Protein AF-A0A379V2N1-F1 (afdb_monomer)

Nearest PDB structures (foldseek):
  4hnk-assembly2_K  TM=7.230E-01  e=2.939E+00  Plasmodium falciparum 3D7
  7uvn-assembly1_C-2  TM=6.842E-01  e=3.831E+00  Homo sapiens

pLDDT: mean 90.28, std 5.09, range [57.56, 94.81]

Sequence (55 aa):
MFAEKVARYTGLSVDAVMETEAAVYDGQAIITTGLADGMVNAADAIGVMAEAIKQ

Organism: Salmonella enterica I (NCBI:txid59201)

Mean predicted aligned error: 4.31 Å

Foldseek 3Di:
DVLVVLCVVQVHDSVLSVVCVPDDDDAVRCVVSSSDVHDDDPVCVVVVVVVVVVD

Structure (mmCIF, N/CA/C/O backbone):
data_AF-A0A379V2N1-F1
#
_entry.id   AF-A0A379V2N1-F1
#
loop_
_atom_site.group_PDB
_atom_site.id
_atom_site.type_symbol
_atom_site.label_atom_id
_atom_site.label_alt_id
_atom_site.label_comp_id
_atom_site.label_asym_id
_atom_site.label_entity_id
_atom_site.label_seq_id
_atom_site.pdbx_PDB_ins_code
_atom_site.Cartn_x
_atom_site.Cartn_y
_atom_site.Cartn_z
_atom_site.occupancy
_atom_site.B_iso_or_equiv
_atom_site.auth_seq_id
_atom_site.auth_comp_id
_atom_site.auth_asym_id
_atom_site.auth_atom_id
_atom_site.pdbx_PDB_model_num
ATOM 1 N N . MET A 1 1 ? 4.003 4.923 17.950 1.00 86.31 1 MET A N 1
ATOM 2 C CA . MET A 1 1 ? 3.811 3.452 18.000 1.00 86.31 1 MET A CA 1
ATOM 3 C C . MET A 1 1 ? 3.873 2.864 16.583 1.00 86.31 1 MET A C 1
ATOM 5 O O . MET A 1 1 ? 3.914 3.641 15.636 1.00 86.31 1 MET A O 1
ATOM 9 N N . PHE A 1 2 ? 3.958 1.535 16.409 1.00 91.31 2 PHE A N 1
ATOM 10 C CA . PHE A 1 2 ? 4.046 0.886 15.082 1.00 91.31 2 PHE A CA 1
ATOM 11 C C . PHE A 1 2 ? 2.811 1.175 14.206 1.00 91.31 2 PHE A C 1
ATOM 13 O O . PHE A 1 2 ? 2.960 1.753 13.132 1.00 91.31 2 PHE A O 1
ATOM 20 N N . ALA A 1 3 ? 1.604 0.880 14.706 1.00 92.12 3 ALA A N 1
ATOM 21 C CA . ALA A 1 3 ? 0.356 1.019 13.946 1.00 92.12 3 ALA A CA 1
ATOM 22 C C . ALA A 1 3 ? 0.088 2.457 13.466 1.00 92.12 3 ALA A C 1
ATOM 24 O O . ALA A 1 3 ? -0.302 2.671 12.326 1.00 92.12 3 ALA A O 1
ATOM 25 N N . GLU A 1 4 ? 0.406 3.461 14.289 1.00 93.75 4 GLU A N 1
ATOM 26 C CA . GLU A 1 4 ? 0.291 4.880 13.918 1.00 93.75 4 GLU A CA 1
ATOM 27 C C . GLU A 1 4 ? 1.170 5.263 12.719 1.00 93.75 4 GLU A C 1
ATOM 29 O O . GLU A 1 4 ? 0.779 6.093 11.898 1.00 93.75 4 GLU A O 1
ATOM 34 N N . LYS A 1 5 ? 2.380 4.695 12.619 1.00 94.62 5 LYS A N 1
ATOM 35 C CA . LYS A 1 5 ? 3.283 4.979 11.496 1.00 94.62 5 LYS A CA 1
ATOM 36 C C . LYS A 1 5 ? 2.785 4.310 10.223 1.00 94.62 5 LYS A C 1
ATOM 38 O O . LYS A 1 5 ? 2.788 4.954 9.182 1.00 94.62 5 LYS A O 1
ATOM 43 N N . VAL A 1 6 ? 2.350 3.055 10.318 1.00 92.38 6 VAL A N 1
ATOM 44 C CA . VAL A 1 6 ? 1.790 2.326 9.173 1.00 92.38 6 VAL A CA 1
ATOM 45 C C . VAL A 1 6 ? 0.558 3.059 8.647 1.00 92.38 6 VAL A C 1
ATOM 47 O O . VAL A 1 6 ? 0.537 3.412 7.473 1.00 92.38 6 VAL A O 1
ATOM 50 N N . ALA A 1 7 ? -0.395 3.398 9.519 1.00 93.69 7 ALA A N 1
ATOM 51 C CA . ALA A 1 7 ? -1.596 4.157 9.166 1.00 93.69 7 ALA A CA 1
ATOM 52 C C . ALA A 1 7 ? -1.257 5.468 8.432 1.00 93.69 7 ALA A C 1
ATOM 54 O O . ALA A 1 7 ? -1.789 5.754 7.362 1.00 93.69 7 ALA A O 1
ATOM 55 N N . ARG A 1 8 ? -0.283 6.232 8.948 1.00 94.81 8 ARG A N 1
ATOM 56 C CA . ARG A 1 8 ? 0.156 7.493 8.328 1.00 94.81 8 ARG A CA 1
ATOM 57 C C . ARG A 1 8 ? 0.658 7.324 6.892 1.00 94.81 8 ARG A C 1
ATOM 59 O O . ARG A 1 8 ? 0.373 8.185 6.069 1.00 94.81 8 ARG A O 1
ATOM 66 N N . TYR A 1 9 ? 1.448 6.288 6.618 1.00 92.69 9 TYR A N 1
ATOM 67 C CA . TYR A 1 9 ? 2.124 6.131 5.323 1.00 92.69 9 TYR A CA 1
ATOM 68 C C . TYR A 1 9 ? 1.368 5.256 4.321 1.00 92.69 9 TYR A C 1
ATOM 70 O O . TYR A 1 9 ? 1.708 5.278 3.147 1.00 92.69 9 TYR A O 1
ATOM 78 N N . THR A 1 10 ? 0.349 4.523 4.768 1.00 91.31 10 THR A N 1
ATOM 79 C CA . THR A 1 10 ? -0.521 3.700 3.905 1.00 91.31 10 THR A CA 1
ATOM 80 C C . THR A 1 10 ? -1.882 4.349 3.648 1.00 91.31 10 THR A C 1
ATOM 82 O O . THR A 1 10 ? -2.617 3.913 2.773 1.00 91.31 10 THR A O 1
ATOM 85 N N . GLY A 1 11 ? -2.250 5.386 4.411 1.00 92.44 11 GLY A N 1
ATOM 86 C CA . GLY A 1 11 ? -3.581 5.996 4.345 1.00 92.44 11 GLY A CA 1
ATOM 87 C C . GLY A 1 11 ? -4.677 5.176 5.038 1.00 92.44 11 GLY A C 1
ATOM 88 O O . GLY A 1 11 ? -5.840 5.575 5.015 1.00 92.44 11 GLY A O 1
ATOM 89 N N . LEU A 1 12 ? -4.320 4.056 5.674 1.00 92.75 12 LEU A N 1
ATOM 90 C CA . LEU A 1 12 ? -5.231 3.237 6.471 1.00 92.75 12 LEU A CA 1
ATOM 91 C C . LEU A 1 12 ? -5.537 3.890 7.826 1.00 92.75 12 LEU A C 1
ATOM 93 O O . LEU A 1 12 ? -4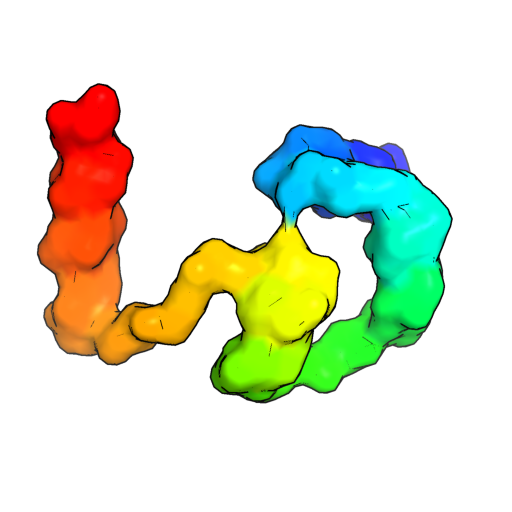.764 4.701 8.342 1.00 92.75 12 LEU A O 1
ATOM 97 N N . SER A 1 13 ? -6.653 3.504 8.447 1.00 94.38 13 SER A N 1
ATOM 98 C CA . SER A 1 13 ? -6.917 3.853 9.846 1.00 94.38 13 SER A CA 1
ATOM 99 C C . SER A 1 13 ? -6.042 3.018 10.788 1.00 94.38 13 SER A C 1
ATOM 101 O O . SER A 1 13 ? -5.598 1.921 10.449 1.00 94.38 13 SER A O 1
ATOM 103 N N . VAL A 1 14 ? -5.799 3.524 12.002 1.00 93.44 14 VAL A N 1
ATOM 104 C CA . VAL A 1 14 ? -5.077 2.757 13.035 1.00 93.44 14 VAL A CA 1
ATOM 105 C C . VAL A 1 14 ? -5.821 1.463 13.369 1.00 93.44 14 VAL A C 1
ATOM 107 O O . VAL A 1 14 ? -5.176 0.429 13.517 1.00 93.44 14 VAL A O 1
ATOM 110 N N . ASP A 1 15 ? -7.154 1.504 13.410 1.00 93.56 15 ASP A N 1
ATOM 111 C CA . ASP A 1 15 ? -7.990 0.329 13.670 1.00 93.56 15 ASP A CA 1
ATOM 112 C C . ASP A 1 15 ? -7.822 -0.729 12.574 1.00 93.56 15 ASP A C 1
ATOM 114 O O . ASP A 1 15 ? -7.542 -1.879 12.894 1.00 93.56 15 ASP A O 1
ATOM 118 N N . ALA A 1 16 ? -7.837 -0.336 11.294 1.00 91.38 16 ALA A N 1
ATOM 119 C CA . ALA A 1 16 ? -7.619 -1.261 10.180 1.00 91.38 16 ALA A CA 1
ATOM 120 C C . ALA A 1 16 ? -6.233 -1.926 10.237 1.00 91.38 16 ALA A C 1
ATOM 122 O O . ALA A 1 16 ? -6.098 -3.108 9.937 1.00 91.38 16 ALA A O 1
ATOM 123 N N . VAL A 1 17 ? -5.193 -1.196 10.664 1.00 90.56 17 VAL A N 1
ATOM 124 C CA . VAL A 1 17 ? -3.852 -1.776 10.862 1.00 90.56 17 VAL A CA 1
ATOM 125 C C . VAL A 1 17 ? -3.842 -2.756 12.037 1.00 90.56 17 VAL A C 1
ATOM 127 O O . VAL A 1 17 ? -3.180 -3.789 11.963 1.00 90.56 17 VAL A O 1
ATOM 130 N N . MET A 1 18 ? -4.566 -2.465 13.116 1.00 92.00 18 MET A N 1
ATOM 131 C CA . MET A 1 18 ? -4.660 -3.349 14.283 1.00 92.00 18 MET A CA 1
ATOM 132 C C . MET A 1 18 ? -5.473 -4.618 13.989 1.00 92.00 18 MET A C 1
ATOM 134 O O . MET A 1 18 ? -5.083 -5.694 14.437 1.00 92.00 18 MET A O 1
ATOM 138 N N . GLU A 1 19 ? -6.530 -4.516 13.182 1.00 92.12 19 GLU A N 1
ATOM 139 C CA . GLU A 1 19 ? -7.3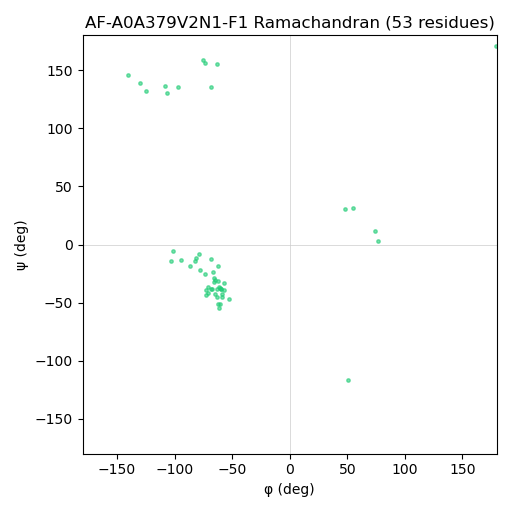50 -5.641 12.703 1.00 92.12 19 GLU A CA 1
ATOM 140 C C . GLU A 1 19 ? -6.564 -6.635 11.842 1.00 92.12 19 GLU A C 1
ATOM 142 O O . GLU A 1 19 ? -6.974 -7.783 11.698 1.00 92.12 19 GLU A O 1
ATOM 147 N N . THR A 1 20 ? -5.408 -6.234 11.299 1.00 86.88 20 THR A N 1
ATOM 148 C CA . THR A 1 20 ? -4.535 -7.177 10.587 1.00 86.88 20 THR A CA 1
ATOM 149 C C . THR A 1 20 ? -3.894 -8.214 11.507 1.00 86.88 20 THR A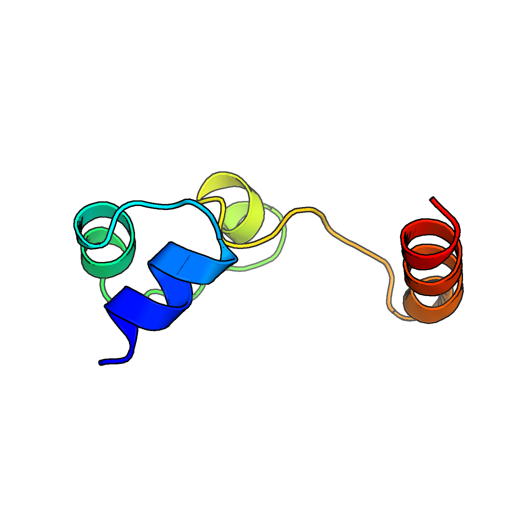 C 1
ATOM 151 O O . THR A 1 20 ? -3.304 -9.159 10.992 1.00 86.88 20 THR A O 1
ATOM 154 N N . GLU A 1 21 ? -3.955 -8.031 12.833 1.00 86.62 21 GLU A N 1
ATOM 155 C CA . GLU A 1 21 ? -3.430 -8.943 13.862 1.00 86.62 21 GLU A CA 1
ATOM 156 C C . GLU A 1 21 ? -1.989 -9.433 13.608 1.00 86.62 21 GLU A C 1
ATOM 158 O O . GLU A 1 21 ? -1.608 -10.537 13.990 1.00 86.62 21 GLU A O 1
ATOM 163 N N . ALA A 1 22 ? -1.162 -8.604 12.957 1.00 82.56 22 ALA A N 1
ATOM 164 C CA . ALA A 1 22 ? 0.191 -8.965 12.521 1.00 82.56 22 ALA A CA 1
ATOM 165 C C . ALA A 1 22 ? 0.250 -10.229 11.633 1.00 82.56 22 ALA A C 1
ATOM 167 O O . ALA A 1 22 ? 1.242 -10.963 11.644 1.00 82.56 22 ALA A O 1
ATOM 168 N N . ALA A 1 23 ? -0.801 -10.473 10.848 1.00 87.69 23 ALA A N 1
ATOM 169 C CA . ALA A 1 23 ? -0.855 -11.556 9.882 1.00 87.69 23 ALA A CA 1
ATOM 170 C C . ALA A 1 23 ? 0.198 -11.400 8.770 1.00 87.69 23 ALA A C 1
ATOM 172 O O . ALA A 1 23 ? 0.660 -10.302 8.447 1.00 87.69 23 ALA A O 1
ATOM 173 N N . VAL A 1 24 ? 0.565 -12.534 8.171 1.00 90.81 24 VAL A N 1
ATOM 174 C CA . VAL A 1 24 ? 1.479 -12.606 7.027 1.00 90.81 24 VAL A CA 1
ATOM 175 C C . VAL A 1 24 ? 0.656 -12.684 5.746 1.00 90.81 24 VAL A C 1
ATOM 177 O O . VAL A 1 24 ? -0.311 -13.440 5.672 1.00 90.81 24 VAL A O 1
ATOM 180 N N . TYR A 1 25 ? 1.053 -11.909 4.739 1.00 89.75 25 TYR A N 1
ATOM 181 C CA . TYR A 1 25 ? 0.344 -11.804 3.471 1.00 89.75 25 TYR A CA 1
ATOM 182 C C . TYR A 1 25 ? 1.281 -12.111 2.309 1.00 89.75 25 TYR A C 1
ATOM 184 O O . TYR 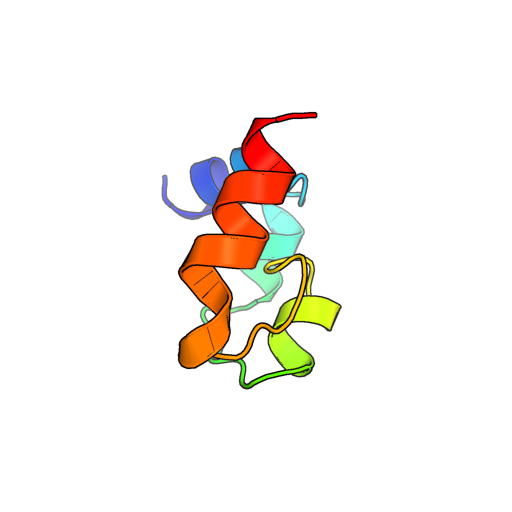A 1 25 ? 2.360 -11.529 2.213 1.00 89.75 25 TYR A O 1
ATOM 192 N N . ASP A 1 26 ? 0.821 -12.959 1.391 1.00 90.06 26 ASP A N 1
ATOM 193 C CA . ASP A 1 26 ? 1.552 -13.308 0.178 1.00 90.06 26 ASP A CA 1
ATOM 194 C C . ASP A 1 26 ? 0.908 -12.681 -1.060 1.00 90.06 26 ASP A C 1
ATOM 196 O O . ASP A 1 26 ? -0.312 -12.732 -1.256 1.00 90.06 26 ASP A O 1
ATOM 200 N N . GLY A 1 27 ? 1.747 -12.127 -1.936 1.00 88.06 27 GLY A N 1
ATOM 201 C CA . GLY A 1 27 ? 1.356 -11.684 -3.272 1.00 88.06 27 GLY A CA 1
ATOM 202 C C . GLY A 1 27 ? 0.119 -10.780 -3.281 1.00 88.06 27 GLY A C 1
ATOM 203 O O . GLY A 1 27 ? 0.140 -9.680 -2.747 1.00 88.06 27 GLY A O 1
ATOM 204 N N . GLN A 1 28 ? -0.970 -11.232 -3.907 1.00 89.94 28 GLN A N 1
ATOM 205 C CA . GLN A 1 28 ? -2.195 -10.436 -4.074 1.00 89.94 28 GLN A CA 1
ATOM 206 C C . GLN A 1 28 ? -2.919 -10.134 -2.747 1.00 89.94 28 GLN A C 1
ATOM 208 O O . GLN A 1 28 ? -3.667 -9.153 -2.658 1.00 89.94 28 GLN A O 1
ATOM 213 N N . ALA A 1 29 ? -2.703 -10.947 -1.708 1.00 91.00 29 ALA A N 1
ATOM 214 C CA . ALA A 1 29 ? -3.369 -10.769 -0.421 1.00 91.00 29 ALA A CA 1
ATOM 215 C C . ALA A 1 29 ? -2.976 -9.438 0.240 1.00 91.00 29 ALA A C 1
ATOM 217 O O . A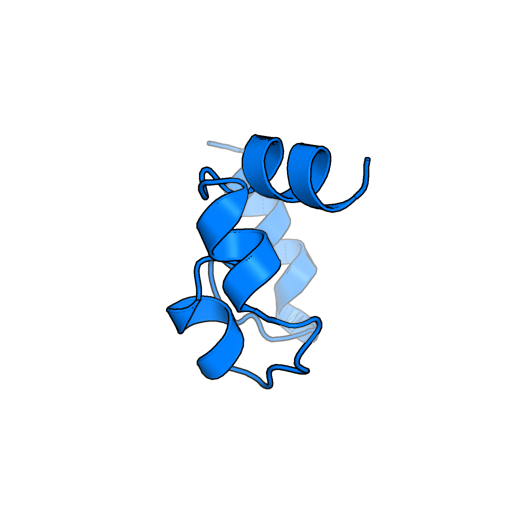LA A 1 29 ? -3.841 -8.752 0.777 1.00 91.00 29 ALA A O 1
ATOM 218 N N . ILE A 1 30 ? -1.709 -9.023 0.122 1.00 91.25 30 ILE A N 1
ATOM 219 C CA . ILE A 1 30 ? -1.211 -7.778 0.733 1.00 91.25 30 ILE A CA 1
ATOM 220 C C . ILE A 1 30 ? -1.695 -6.513 0.009 1.00 91.25 30 ILE A C 1
ATOM 222 O O . ILE A 1 30 ? -1.812 -5.450 0.608 1.00 91.25 30 ILE A O 1
ATOM 226 N N . ILE A 1 31 ? -2.024 -6.631 -1.279 1.00 92.56 31 ILE A N 1
ATOM 227 C CA . ILE A 1 31 ? -2.603 -5.529 -2.058 1.00 92.56 31 ILE A CA 1
ATOM 228 C C . ILE A 1 31 ? -4.054 -5.306 -1.627 1.00 92.56 31 ILE A C 1
ATOM 230 O O . ILE A 1 31 ? -4.511 -4.178 -1.479 1.00 92.56 31 ILE A O 1
ATOM 234 N N . THR A 1 32 ? -4.776 -6.396 -1.362 1.00 90.38 32 THR A N 1
ATOM 235 C CA . THR A 1 32 ? -6.189 -6.347 -0.954 1.00 90.38 32 THR A CA 1
ATOM 236 C C . THR A 1 32 ? -6.374 -5.684 0.413 1.00 90.38 32 THR A C 1
ATOM 238 O O . THR A 1 32 ? -7.404 -5.061 0.653 1.00 90.38 32 THR A O 1
ATOM 241 N N . THR A 1 33 ? -5.380 -5.772 1.300 1.00 89.94 33 THR A N 1
ATOM 242 C CA . THR A 1 33 ? -5.403 -5.083 2.600 1.00 89.94 33 THR A CA 1
ATOM 243 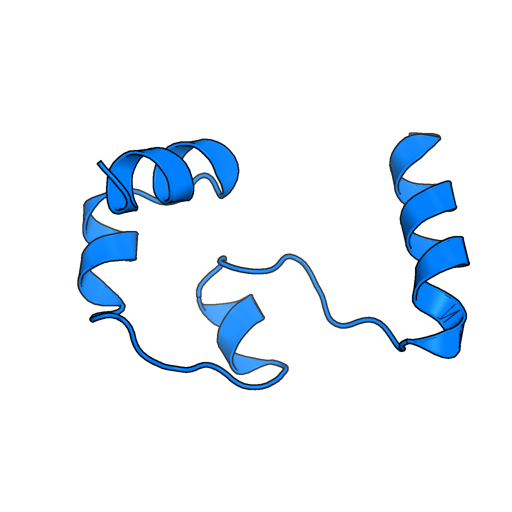C C . THR A 1 33 ? -5.043 -3.599 2.512 1.00 89.94 33 THR A C 1
ATOM 245 O O . THR A 1 33 ? -5.159 -2.891 3.508 1.00 89.94 33 THR A O 1
ATOM 248 N N . GLY A 1 34 ? -4.596 -3.115 1.348 1.00 89.94 34 GLY A N 1
ATOM 249 C CA . GLY A 1 34 ? -4.115 -1.742 1.176 1.00 89.94 34 GLY A CA 1
ATOM 250 C C . GLY A 1 34 ? -2.738 -1.487 1.794 1.00 89.94 34 GLY A C 1
ATOM 251 O O . GLY A 1 34 ? -2.322 -0.338 1.906 1.00 89.94 34 GLY A O 1
ATOM 252 N N . LEU A 1 35 ? -2.019 -2.539 2.203 1.00 90.81 35 LEU A N 1
ATOM 253 C CA . LEU A 1 35 ? -0.651 -2.426 2.717 1.00 90.81 35 LEU A CA 1
ATOM 254 C C . LEU A 1 35 ? 0.402 -2.354 1.599 1.00 90.81 35 LEU A C 1
ATOM 256 O O . LEU A 1 35 ? 1.549 -2.004 1.874 1.00 90.81 35 LEU A O 1
ATOM 260 N N . ALA A 1 36 ? 0.031 -2.688 0.360 1.00 92.62 36 ALA A N 1
ATOM 261 C CA . ALA A 1 36 ? 0.881 -2.562 -0.819 1.00 92.62 36 ALA A CA 1
ATOM 262 C C . ALA A 1 36 ? 0.087 -2.080 -2.037 1.00 92.62 36 ALA A C 1
ATOM 264 O O . ALA A 1 36 ? -1.058 -2.478 -2.239 1.00 92.62 36 ALA A O 1
ATOM 265 N N . ASP A 1 37 ? 0.737 -1.297 -2.895 1.00 89.56 37 ASP A N 1
ATOM 266 C CA . ASP A 1 37 ? 0.107 -0.711 -4.083 1.00 89.56 37 ASP A CA 1
ATOM 267 C C . ASP A 1 37 ? 0.134 -1.635 -5.312 1.00 89.56 37 ASP A C 1
ATOM 269 O O . ASP A 1 37 ? -0.627 -1.449 -6.261 1.00 89.56 37 ASP A O 1
ATOM 273 N N . GLY A 1 38 ? 1.008 -2.647 -5.324 1.00 90.06 38 GLY A N 1
ATOM 274 C CA . GLY A 1 38 ? 1.143 -3.537 -6.472 1.00 90.06 38 GLY A CA 1
ATOM 275 C C . GLY A 1 38 ? 2.202 -4.623 -6.319 1.00 90.06 38 GLY A C 1
ATOM 276 O O . GLY A 1 38 ? 3.000 -4.631 -5.383 1.00 90.06 38 GLY A O 1
ATOM 277 N N . MET A 1 39 ? 2.202 -5.553 -7.274 1.00 91.12 39 MET A N 1
ATOM 278 C CA . MET A 1 39 ? 3.181 -6.633 -7.379 1.00 91.12 39 MET A CA 1
ATOM 279 C C . MET A 1 39 ? 4.127 -6.350 -8.541 1.00 91.12 39 MET A C 1
ATOM 281 O O . MET A 1 39 ? 3.680 -6.071 -9.651 1.00 91.12 39 MET A O 1
ATOM 285 N N . VAL A 1 40 ? 5.432 -6.446 -8.291 1.00 91.69 40 VAL A N 1
ATOM 286 C CA . VAL A 1 40 ? 6.465 -6.149 -9.287 1.00 91.69 40 VAL A CA 1
ATOM 287 C C . VAL A 1 40 ? 7.462 -7.300 -9.346 1.00 91.69 40 VAL A C 1
ATOM 289 O O . VAL A 1 40 ? 7.846 -7.857 -8.317 1.00 91.69 40 VAL A O 1
ATOM 292 N N . ASN A 1 41 ? 7.886 -7.665 -10.557 1.00 90.94 41 ASN A N 1
ATOM 293 C CA . ASN A 1 41 ? 8.969 -8.622 -10.736 1.00 90.94 41 ASN A CA 1
ATOM 294 C C . ASN A 1 41 ? 10.291 -8.001 -10.261 1.00 90.94 41 ASN A C 1
ATOM 296 O O . ASN A 1 41 ? 10.607 -6.865 -10.606 1.00 90.94 41 ASN A O 1
ATOM 300 N N . ALA A 1 42 ? 11.095 -8.755 -9.511 1.00 88.56 42 ALA A N 1
ATOM 301 C CA . ALA A 1 42 ? 12.377 -8.271 -9.006 1.00 88.56 42 ALA A CA 1
ATOM 302 C C . ALA A 1 42 ? 13.333 -7.792 -10.117 1.00 88.56 42 ALA A C 1
ATOM 304 O O . ALA A 1 42 ? 14.073 -6.835 -9.898 1.00 88.56 42 ALA A O 1
ATOM 305 N N . ALA A 1 43 ? 13.299 -8.412 -11.304 1.00 93.31 43 ALA A N 1
ATOM 306 C CA . ALA A 1 43 ? 14.116 -8.004 -12.449 1.00 93.31 43 ALA A CA 1
ATOM 307 C C . ALA A 1 43 ? 13.750 -6.602 -12.970 1.00 93.31 43 ALA A C 1
ATOM 309 O O . ALA A 1 43 ? 14.627 -5.868 -13.422 1.00 93.31 43 ALA A O 1
ATOM 310 N N . ASP A 1 44 ? 12.480 -6.214 -12.837 1.00 91.75 44 ASP A N 1
ATOM 311 C CA . ASP A 1 44 ? 11.939 -4.959 -13.366 1.00 91.75 44 ASP A CA 1
ATOM 312 C C . ASP A 1 44 ? 11.782 -3.876 -12.283 1.00 91.75 44 ASP A C 1
ATOM 314 O O . ASP A 1 44 ? 11.471 -2.723 -12.587 1.00 91.75 44 ASP A O 1
ATOM 318 N N . ALA A 1 45 ? 12.030 -4.214 -11.012 1.00 90.12 45 ALA A N 1
ATOM 319 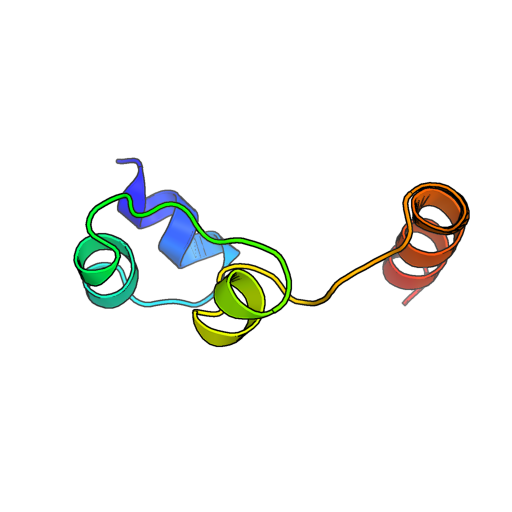C CA . ALA A 1 45 ? 11.755 -3.350 -9.864 1.00 90.12 45 ALA A CA 1
ATOM 320 C C . ALA A 1 45 ? 12.449 -1.982 -9.944 1.00 90.12 45 ALA A C 1
ATOM 322 O O . ALA A 1 45 ? 11.844 -0.965 -9.609 1.00 90.12 45 ALA A O 1
ATOM 323 N N . ILE A 1 46 ? 13.696 -1.930 -10.426 1.00 92.69 46 ILE A N 1
ATOM 324 C CA . ILE A 1 46 ? 14.428 -0.661 -10.578 1.00 92.69 46 ILE A CA 1
ATOM 325 C C . ILE A 1 46 ? 13.753 0.232 -11.624 1.00 92.69 46 ILE A C 1
ATOM 327 O O . ILE A 1 46 ? 13.620 1.433 -11.400 1.00 92.69 46 ILE A O 1
ATOM 331 N N . GLY A 1 47 ? 13.316 -0.349 -12.746 1.00 93.25 47 GLY A N 1
ATOM 332 C CA . GLY A 1 47 ? 12.633 0.383 -13.811 1.00 93.25 47 GLY A CA 1
ATOM 333 C C . GLY A 1 47 ? 11.324 0.989 -13.316 1.00 93.25 47 GLY A C 1
ATOM 334 O O . GLY A 1 47 ? 11.143 2.201 -13.408 1.00 93.25 47 GLY A O 1
ATOM 335 N N . VAL A 1 48 ? 10.481 0.164 -12.690 1.00 91.19 48 VAL A N 1
ATOM 336 C CA . VAL A 1 48 ? 9.181 0.590 -12.146 1.00 91.19 48 VAL A CA 1
ATOM 337 C C . VAL A 1 48 ? 9.339 1.704 -11.106 1.00 91.19 48 VAL A C 1
ATOM 339 O O . VAL A 1 48 ? 8.645 2.718 -11.168 1.00 91.19 48 VAL A O 1
ATOM 342 N N . MET A 1 49 ? 10.292 1.570 -10.177 1.00 91.19 49 MET A N 1
ATOM 343 C CA . MET A 1 49 ? 10.534 2.605 -9.163 1.00 91.19 49 MET A CA 1
ATOM 344 C C . MET A 1 49 ? 11.088 3.897 -9.778 1.00 91.19 49 MET A C 1
ATOM 346 O O . MET A 1 49 ? 10.704 4.993 -9.371 1.00 91.19 49 MET A O 1
ATOM 350 N N . ALA A 1 50 ? 11.966 3.793 -10.781 1.00 93.00 50 ALA A N 1
ATOM 351 C CA . ALA A 1 50 ? 12.505 4.961 -11.473 1.00 93.00 50 ALA A CA 1
ATOM 352 C C . ALA A 1 50 ? 11.432 5.723 -12.268 1.00 93.00 50 ALA A C 1
ATOM 354 O O . ALA A 1 50 ? 11.534 6.943 -12.402 1.00 93.00 50 ALA A O 1
ATOM 355 N N . GLU A 1 51 ? 10.423 5.035 -12.803 1.00 91.44 51 GLU A N 1
ATOM 356 C CA . GLU A 1 51 ? 9.268 5.666 -13.449 1.00 91.44 51 GLU A CA 1
ATOM 357 C C . GLU A 1 51 ? 8.347 6.351 -12.436 1.00 91.44 51 GLU A C 1
ATOM 359 O O . GLU A 1 51 ? 7.931 7.484 -12.676 1.00 91.44 51 GLU A O 1
ATOM 364 N N . ALA A 1 52 ? 8.092 5.720 -11.287 1.00 88.06 52 ALA A N 1
ATOM 365 C CA . ALA A 1 52 ? 7.238 6.274 -10.235 1.00 88.06 52 ALA A CA 1
ATOM 366 C C . ALA A 1 52 ? 7.780 7.586 -9.630 1.00 88.06 52 ALA A C 1
ATOM 368 O O . ALA A 1 52 ? 6.997 8.447 -9.250 1.00 88.06 52 ALA A O 1
ATOM 369 N N . ILE A 1 53 ? 9.107 7.764 -9.567 1.00 90.06 53 ILE A N 1
ATOM 370 C CA . ILE A 1 53 ? 9.750 8.982 -9.025 1.00 90.06 53 ILE A CA 1
ATOM 371 C C . ILE A 1 53 ? 9.734 10.156 -10.022 1.00 90.06 53 ILE A C 1
ATOM 373 O O . ILE A 1 53 ? 9.900 11.307 -9.627 1.00 90.06 53 ILE A O 1
ATOM 377 N N . LYS A 1 54 ? 9.594 9.888 -11.326 1.00 83.56 54 LYS A N 1
ATOM 378 C CA . LYS A 1 54 ? 9.604 10.935 -12.366 1.00 83.56 54 LYS A CA 1
ATOM 379 C C . LYS A 1 54 ? 8.260 11.655 -12.527 1.00 83.56 54 LYS A C 1
ATOM 381 O O . LYS A 1 54 ? 8.222 12.641 -13.263 1.00 83.56 54 LYS A O 1
ATOM 386 N N . GLN A 1 55 ? 7.193 11.138 -11.920 1.00 57.56 55 GLN A N 1
ATOM 387 C CA . GLN A 1 55 ? 5.864 11.758 -11.885 1.00 57.56 55 GLN A CA 1
ATOM 388 C C . GLN A 1 55 ? 5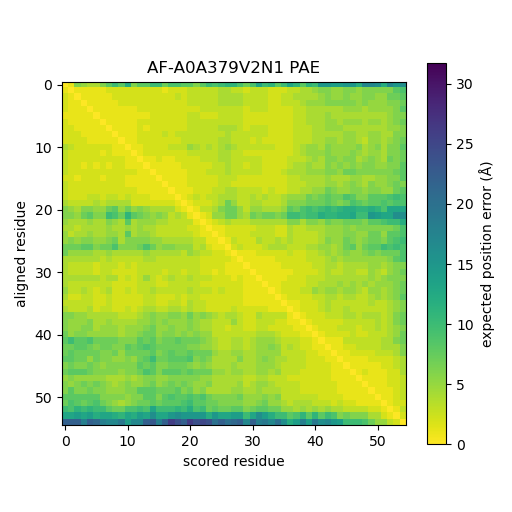.769 12.770 -10.742 1.00 57.56 55 GLN A C 1
ATOM 390 O O . GLN A 1 55 ? 5.059 13.781 -10.938 1.00 57.56 55 GLN A O 1
#

Radius of gyration: 13.26 Å; Cα contacts (8 Å, |Δi|>4): 27; chains: 1; 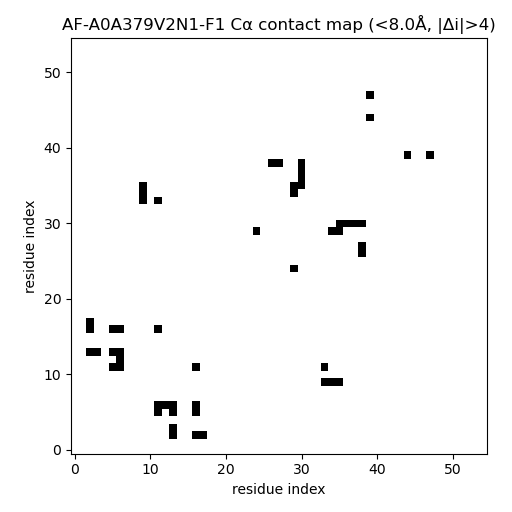bounding box: 22×25×32 Å

Secondary structure (DSSP, 8-state):
-HHHHHHHHH---HHHHHHTTT----THHHHHTTS-S----TTTHHHHHHHHHT-

Solvent-accessible surface area (backbone atoms only — not comparable to full-atom values): 3521 Å² total; per-residue (Å²): 112,71,46,59,52,52,16,68,77,53,74,47,51,49,63,64,53,56,72,47,71,84,65,88,65,64,78,70,55,31,38,74,73,50,79,38,95,74,88,73,56,81,91,50,42,66,60,56,53,56,55,64,70,73,111